Protein AF-A0A1Q3T866-F1 (afdb_monomer_lite)

Foldseek 3Di:
DAWFFKKWWKWKDQPPDTDTDIDGDTFDDDPDPPDPCVVVVRVVVVLVVVQVVDDPRIHIGTDDMDTDDPPD

Sequence (72 aa):
MGHYKTYISFAIQKGELHIHDSVIAELALPKFNFYSDNTSQEVLKWAEEKQQKLPPDEKLIILNYFNISNVK

Secondary structure (DSSP, 8-state):
--EEEEEEEEEEEETTEEEEEEEEEEEEPPS-TT-TTHHHHHHHHHHHHHHTTS-TTEEEEEEEEEEE----

Structure (mmCIF, N/CA/C/O backbone):
data_AF-A0A1Q3T866-F1
#
_entry.id   AF-A0A1Q3T866-F1
#
loop_
_atom_site.group_PDB
_atom_site.id
_atom_site.type_symbol
_atom_site.label_atom_id
_atom_site.label_alt_id
_atom_site.label_comp_id
_atom_site.label_asym_i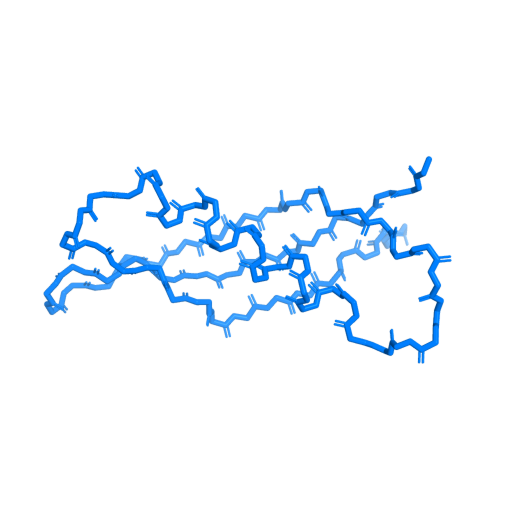d
_atom_site.label_entity_id
_atom_site.label_seq_id
_atom_site.pdbx_PDB_ins_code
_atom_site.Cartn_x
_atom_site.Cartn_y
_atom_site.Cartn_z
_atom_site.occupancy
_atom_site.B_iso_or_equiv
_atom_site.auth_seq_id
_atom_site.auth_comp_id
_atom_site.auth_asym_id
_atom_site.auth_atom_id
_atom_site.pdbx_PDB_model_num
ATOM 1 N N . MET A 1 1 ? 9.812 11.000 -17.731 1.00 52.75 1 MET A N 1
ATOM 2 C CA . MET A 1 1 ? 10.250 10.087 -16.651 1.00 52.75 1 MET A CA 1
ATOM 3 C C . MET A 1 1 ? 9.384 8.853 -16.780 1.00 52.75 1 MET A C 1
ATOM 5 O O . MET A 1 1 ? 8.201 9.030 -17.031 1.00 52.75 1 MET A O 1
ATOM 9 N N . GLY A 1 2 ? 9.945 7.645 -16.783 1.00 62.75 2 GLY A N 1
ATOM 10 C CA . GLY A 1 2 ? 9.100 6.462 -16.964 1.00 62.75 2 GLY A CA 1
ATOM 11 C C . GLY A 1 2 ? 8.264 6.177 -15.712 1.00 62.75 2 GLY A C 1
ATOM 12 O O . GLY A 1 2 ? 8.569 6.688 -14.636 1.00 62.75 2 GLY A O 1
ATOM 13 N N . HIS A 1 3 ? 7.228 5.359 -15.858 1.00 70.56 3 HIS A N 1
ATOM 14 C CA . HIS A 1 3 ? 6.437 4.835 -14.747 1.00 70.56 3 HIS A CA 1
ATOM 15 C C . HIS A 1 3 ? 6.396 3.306 -14.835 1.00 70.56 3 HIS A C 1
ATOM 17 O O . HIS A 1 3 ? 6.407 2.754 -15.939 1.00 70.56 3 HIS A O 1
ATOM 23 N N . TYR A 1 4 ? 6.354 2.631 -13.688 1.00 76.44 4 TYR A N 1
ATOM 24 C CA . TYR A 1 4 ? 6.011 1.215 -13.602 1.00 76.44 4 TYR A CA 1
ATOM 25 C C . TYR A 1 4 ? 4.548 1.073 -13.208 1.00 76.44 4 TYR A C 1
ATOM 27 O O . TYR A 1 4 ? 4.060 1.789 -12.336 1.00 76.44 4 TYR A O 1
ATOM 35 N N . LYS A 1 5 ? 3.858 0.112 -13.825 1.00 88.12 5 LYS A N 1
ATOM 36 C CA . LYS A 1 5 ? 2.600 -0.391 -13.281 1.00 88.12 5 LYS A CA 1
ATOM 37 C C . LYS A 1 5 ? 2.954 -1.378 -12.181 1.00 88.12 5 LYS A C 1
ATOM 39 O O . LYS A 1 5 ? 3.575 -2.400 -12.453 1.00 88.12 5 LYS A O 1
ATOM 44 N N . THR A 1 6 ? 2.586 -1.074 -10.951 1.00 90.62 6 THR A N 1
ATOM 45 C CA . THR A 1 6 ? 2.887 -1.899 -9.783 1.00 90.62 6 THR A CA 1
ATOM 46 C C . THR A 1 6 ? 1.580 -2.425 -9.224 1.00 90.62 6 THR A C 1
ATOM 48 O O . THR A 1 6 ? 0.684 -1.655 -8.885 1.00 90.62 6 THR A O 1
ATOM 51 N N . TYR A 1 7 ? 1.462 -3.747 -9.148 1.00 93.50 7 TYR A N 1
ATOM 52 C CA . TYR A 1 7 ? 0.392 -4.378 -8.395 1.00 93.50 7 TYR A CA 1
ATOM 53 C C . TYR A 1 7 ? 0.694 -4.234 -6.908 1.00 93.50 7 TYR A C 1
ATOM 55 O O . TYR A 1 7 ? 1.803 -4.550 -6.477 1.00 93.50 7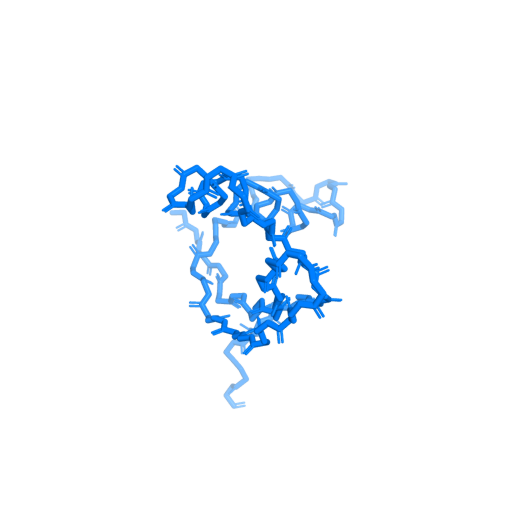 TYR A O 1
ATOM 63 N N . ILE A 1 8 ? -0.288 -3.791 -6.130 1.00 95.94 8 ILE A N 1
ATOM 64 C CA . ILE A 1 8 ? -0.200 -3.675 -4.676 1.00 95.94 8 ILE A CA 1
ATOM 65 C C . ILE A 1 8 ? -1.432 -4.354 -4.086 1.00 95.94 8 ILE A C 1
ATOM 67 O O . ILE A 1 8 ? -2.557 -3.935 -4.350 1.00 95.94 8 ILE A O 1
ATOM 71 N N . SER A 1 9 ? -1.219 -5.383 -3.271 1.00 97.75 9 SER A N 1
ATOM 72 C CA . SER A 1 9 ? -2.256 -5.992 -2.434 1.00 97.75 9 SER A CA 1
ATOM 73 C C . SER A 1 9 ? -2.129 -5.499 -1.002 1.00 97.75 9 SER A C 1
ATOM 75 O O . SER A 1 9 ? -1.025 -5.414 -0.452 1.00 97.75 9 SER A O 1
ATOM 77 N N . PHE A 1 10 ? -3.262 -5.173 -0.400 1.00 97.88 10 PHE A N 1
ATOM 78 C CA . PHE A 1 10 ? -3.317 -4.595 0.931 1.00 97.88 10 PHE A CA 1
ATOM 79 C C . PHE A 1 10 ? -4.580 -5.042 1.668 1.00 97.88 10 PHE A C 1
ATOM 81 O O . PHE A 1 10 ? -5.524 -5.569 1.078 1.00 97.88 10 PHE A O 1
ATOM 88 N N . ALA A 1 11 ? -4.591 -4.821 2.974 1.00 97.88 11 ALA A N 1
ATOM 89 C CA . ALA A 1 11 ? -5.784 -4.904 3.795 1.00 97.88 11 ALA A CA 1
ATOM 90 C C . ALA A 1 11 ? -6.022 -3.567 4.499 1.00 97.88 11 ALA A C 1
ATOM 92 O O . ALA A 1 11 ? -5.073 -2.883 4.886 1.00 97.88 11 ALA A O 1
ATOM 93 N N . ILE A 1 12 ? -7.289 -3.204 4.668 1.00 97.69 12 ILE A N 1
ATOM 94 C CA . ILE A 1 12 ? -7.715 -2.154 5.590 1.00 97.69 12 ILE A CA 1
ATOM 95 C C . ILE A 1 12 ? -8.217 -2.854 6.849 1.00 97.69 12 ILE A C 1
ATOM 97 O O . ILE A 1 12 ? -9.201 -3.596 6.805 1.00 97.69 12 ILE A O 1
ATOM 101 N N . GLN A 1 13 ? -7.515 -2.649 7.957 1.00 96.81 13 GLN A N 1
ATOM 102 C CA . GLN A 1 13 ? -7.885 -3.164 9.267 1.00 96.81 13 GLN A CA 1
ATOM 103 C C . GLN A 1 13 ? -8.716 -2.129 10.028 1.00 96.81 13 GLN A C 1
ATOM 105 O O . GLN A 1 13 ? -8.291 -0.982 10.169 1.00 96.81 13 GLN A O 1
ATOM 110 N N . LYS A 1 14 ? -9.862 -2.559 10.563 1.00 96.62 14 LYS A N 1
ATOM 111 C CA . LYS A 1 14 ? -10.751 -1.780 11.437 1.00 96.62 14 LYS A CA 1
ATOM 112 C C . LYS A 1 14 ? -11.185 -2.657 12.614 1.00 96.62 14 LYS A C 1
ATOM 114 O O . LYS A 1 14 ? -12.059 -3.512 12.472 1.00 96.62 14 LYS A O 1
ATOM 119 N N . GLY A 1 15 ? -10.554 -2.481 13.773 1.00 92.62 15 GLY A N 1
ATOM 120 C CA . GLY A 1 15 ? -10.731 -3.402 14.902 1.00 92.62 15 GLY A CA 1
ATOM 121 C C . GLY A 1 15 ? -10.307 -4.829 14.528 1.00 92.62 15 GLY A C 1
ATOM 122 O O . GLY A 1 15 ? -9.165 -5.043 14.123 1.00 92.62 15 GLY A O 1
ATOM 123 N N . GLU A 1 16 ? -11.231 -5.788 14.637 1.00 93.56 16 GLU A N 1
ATOM 124 C CA . GLU A 1 16 ? -11.007 -7.202 14.274 1.00 93.56 16 GLU A CA 1
ATOM 125 C C . GLU A 1 16 ? -11.349 -7.534 12.810 1.00 93.56 16 GLU A C 1
ATOM 127 O O . GLU A 1 16 ? -11.194 -8.673 12.373 1.00 93.56 16 GLU A O 1
ATOM 132 N N . LEU A 1 17 ? -11.826 -6.556 12.035 1.00 95.19 17 LEU A N 1
ATOM 133 C CA . LEU A 1 17 ? -12.195 -6.756 10.635 1.00 95.19 17 LEU A CA 1
ATOM 134 C C . LEU A 1 17 ? -11.037 -6.393 9.710 1.00 95.19 17 LEU A C 1
ATOM 136 O O . LE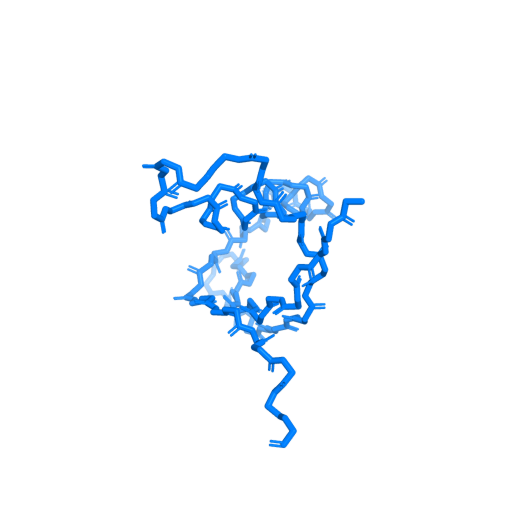U A 1 17 ? -10.466 -5.306 9.825 1.00 95.19 17 LEU A O 1
ATOM 140 N N . HIS A 1 18 ? -10.751 -7.273 8.749 1.00 95.06 18 HIS A N 1
ATOM 14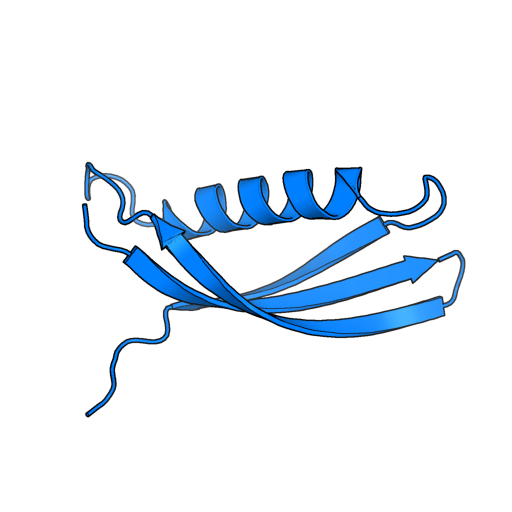1 C CA . HIS A 1 18 ? -9.820 -7.026 7.649 1.00 95.06 18 HIS A CA 1
ATOM 142 C C . HIS A 1 18 ? -10.569 -7.029 6.319 1.00 95.06 18 HIS A C 1
ATOM 144 O O . HIS A 1 18 ? -11.185 -8.028 5.943 1.00 95.06 18 HIS A O 1
ATOM 150 N N . ILE A 1 19 ? -10.483 -5.923 5.587 1.00 96.62 19 ILE A N 1
ATOM 151 C CA . ILE A 1 19 ? -10.998 -5.821 4.222 1.00 96.62 19 ILE A CA 1
ATOM 152 C C . ILE A 1 19 ? -9.808 -5.896 3.274 1.00 96.62 19 ILE A C 1
ATOM 154 O O . ILE A 1 19 ? -8.980 -4.989 3.247 1.00 96.62 19 ILE A O 1
ATOM 158 N N . HIS A 1 20 ? -9.713 -6.990 2.523 1.00 97.44 20 HIS A N 1
ATOM 159 C CA . HIS A 1 20 ? -8.659 -7.200 1.535 1.00 97.44 20 HIS A CA 1
ATOM 160 C C . HIS A 1 20 ? -9.019 -6.532 0.211 1.00 97.44 20 HIS A C 1
ATOM 162 O O . HIS A 1 20 ? -10.152 -6.650 -0.254 1.00 97.44 20 HIS A O 1
ATOM 168 N N . ASP A 1 21 ? -8.044 -5.871 -0.404 1.00 97.25 21 ASP A N 1
ATOM 169 C CA . ASP A 1 21 ? -8.202 -5.220 -1.700 1.00 97.25 21 ASP A CA 1
ATOM 170 C C . ASP A 1 21 ? -6.849 -5.136 -2.432 1.00 97.25 21 ASP A C 1
ATOM 172 O O . ASP A 1 21 ? -5.785 -5.483 -1.898 1.00 97.25 21 ASP A O 1
ATOM 176 N N . SER A 1 22 ? -6.878 -4.716 -3.692 1.00 96.75 22 SER A N 1
ATOM 177 C CA . SER A 1 22 ? -5.688 -4.548 -4.514 1.00 96.75 22 SER A CA 1
ATOM 178 C C . SER A 1 22 ? -5.830 -3.404 -5.508 1.00 96.75 22 SER A C 1
ATOM 180 O O . SER A 1 22 ? -6.928 -3.011 -5.893 1.00 96.75 22 SER A O 1
ATOM 182 N N . VAL A 1 23 ? -4.699 -2.861 -5.950 1.00 96.31 23 VAL A N 1
ATOM 183 C CA . VAL A 1 23 ? -4.665 -1.824 -6.981 1.00 96.31 23 VAL A CA 1
ATOM 184 C C . VAL A 1 23 ? -3.494 -2.039 -7.928 1.00 96.31 23 VAL A C 1
ATOM 186 O O . VAL A 1 23 ? -2.464 -2.598 -7.553 1.00 96.31 23 VAL A O 1
ATOM 189 N N . ILE A 1 24 ? -3.640 -1.540 -9.152 1.00 94.00 24 ILE A N 1
ATOM 190 C CA . ILE A 1 24 ? -2.519 -1.299 -10.057 1.00 94.00 24 ILE A CA 1
ATOM 191 C C . ILE A 1 24 ? -2.195 0.193 -9.972 1.00 94.00 24 ILE A C 1
ATOM 193 O O . ILE A 1 24 ? -2.962 1.022 -10.460 1.00 94.00 24 ILE A O 1
ATOM 197 N N . ALA A 1 25 ? -1.089 0.534 -9.317 1.00 91.50 25 ALA A N 1
ATOM 198 C CA . ALA A 1 25 ? -0.611 1.904 -9.178 1.00 91.50 25 ALA A CA 1
ATOM 199 C C . ALA A 1 25 ? 0.443 2.218 -10.247 1.00 91.50 25 ALA A C 1
ATOM 201 O O . ALA A 1 25 ? 1.268 1.369 -10.579 1.00 91.50 25 ALA A O 1
ATOM 202 N N . GLU A 1 26 ? 0.439 3.441 -10.774 1.00 90.06 26 GLU A N 1
ATOM 203 C CA . GLU A 1 26 ? 1.519 3.929 -11.634 1.00 90.06 26 GLU A CA 1
ATOM 204 C C . GLU A 1 26 ? 2.565 4.647 -10.778 1.00 90.06 26 GLU A C 1
ATOM 206 O O . GLU A 1 26 ? 2.387 5.802 -10.393 1.00 90.06 26 GLU A O 1
ATOM 211 N N . LEU A 1 27 ? 3.652 3.948 -10.454 1.00 87.19 27 LEU A N 1
ATOM 212 C CA . LEU A 1 27 ? 4.730 4.456 -9.603 1.00 87.19 27 LEU A CA 1
ATOM 213 C C . LEU A 1 27 ? 5.880 4.994 -10.455 1.00 87.19 27 LEU A C 1
ATOM 215 O O . LEU A 1 27 ? 6.122 4.522 -11.570 1.00 87.19 27 LEU A O 1
ATOM 219 N N . ALA A 1 28 ? 6.586 6.009 -9.961 1.00 79.88 28 ALA A N 1
ATOM 220 C CA . ALA A 1 28 ? 7.673 6.630 -10.710 1.00 79.88 28 ALA A CA 1
ATOM 221 C C . ALA A 1 28 ? 8.851 5.659 -10.909 1.00 79.88 28 ALA A C 1
ATOM 223 O O . ALA A 1 28 ? 9.220 4.913 -10.001 1.00 79.88 28 ALA A O 1
ATOM 224 N N . LEU A 1 29 ? 9.486 5.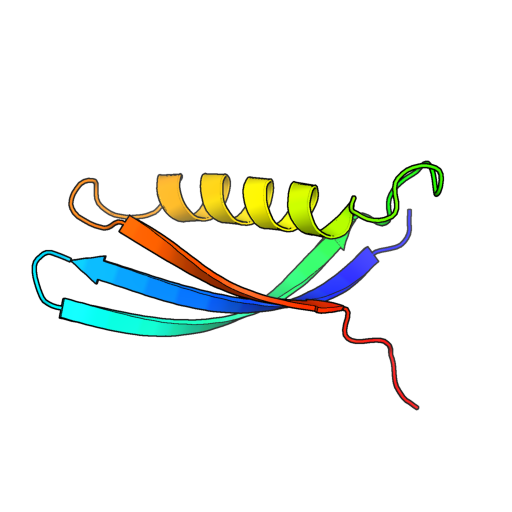692 -12.090 1.00 67.94 29 LEU A N 1
ATOM 225 C CA . LEU A 1 29 ? 10.772 5.021 -12.277 1.00 67.94 29 LEU A CA 1
ATOM 226 C C . LEU A 1 29 ? 11.835 5.715 -11.418 1.00 67.94 29 LEU A C 1
ATOM 228 O O . LEU A 1 29 ? 11.967 6.946 -11.491 1.00 67.94 29 LEU A O 1
ATOM 232 N N . PRO A 1 30 ? 12.652 4.957 -10.671 1.00 60.47 30 PRO A N 1
ATOM 233 C CA . PRO A 1 30 ? 13.764 5.549 -9.960 1.00 60.47 30 PRO A CA 1
ATOM 234 C C . PRO A 1 30 ? 14.728 6.222 -10.934 1.00 60.47 30 PRO A C 1
ATOM 236 O O . PRO A 1 30 ? 15.084 5.673 -11.976 1.00 60.47 30 PRO A O 1
ATOM 239 N N . LYS A 1 31 ? 15.192 7.420 -10.566 1.00 58.22 31 LYS A N 1
ATOM 240 C CA . LYS A 1 31 ? 16.206 8.156 -11.339 1.00 58.22 31 LYS A CA 1
ATOM 241 C C . LYS A 1 31 ? 17.580 7.477 -11.302 1.00 58.22 31 LYS A C 1
ATOM 243 O O . LYS A 1 31 ? 18.420 7.772 -12.146 1.00 58.22 31 LYS A O 1
ATOM 248 N N . PHE A 1 32 ? 17.804 6.578 -10.341 1.00 56.03 32 PHE A N 1
ATOM 249 C CA . PHE A 1 32 ? 19.091 5.947 -10.083 1.00 56.03 32 PHE A CA 1
ATOM 250 C C . PHE A 1 32 ? 18.912 4.458 -9.750 1.00 56.03 32 PHE A C 1
ATOM 252 O O . PHE A 1 32 ? 18.310 4.112 -8.737 1.00 56.03 32 PHE A O 1
ATOM 259 N N . ASN A 1 33 ? 19.479 3.577 -10.578 1.00 54.78 33 ASN A N 1
ATOM 260 C CA . ASN A 1 33 ? 19.423 2.113 -10.423 1.00 54.78 33 ASN A CA 1
ATOM 261 C C . ASN A 1 33 ? 20.375 1.557 -9.341 1.00 54.78 33 ASN A C 1
ATOM 263 O O . ASN A 1 33 ? 20.597 0.352 -9.288 1.00 54.78 33 ASN A O 1
ATOM 267 N N . PHE A 1 34 ? 20.973 2.408 -8.499 1.00 53.25 34 PHE A N 1
ATOM 268 C CA . PHE A 1 34 ? 21.952 1.963 -7.496 1.00 53.25 34 PHE A CA 1
ATOM 269 C C . PHE A 1 34 ? 21.320 1.193 -6.332 1.00 53.25 34 PHE A C 1
ATOM 271 O O . PHE A 1 34 ? 22.002 0.392 -5.700 1.00 53.25 34 PHE A O 1
ATOM 278 N N . TYR A 1 35 ? 20.026 1.399 -6.073 1.00 52.97 35 TYR A N 1
ATOM 279 C CA . TYR A 1 35 ? 19.288 0.673 -5.047 1.00 52.97 35 TYR A CA 1
ATOM 280 C C . TYR A 1 35 ? 18.259 -0.233 -5.713 1.00 52.97 35 TYR A C 1
ATOM 282 O O . TYR A 1 35 ? 17.355 0.229 -6.410 1.00 52.97 35 TYR A O 1
ATOM 290 N N . SER A 1 36 ? 18.401 -1.533 -5.478 1.00 53.97 36 SER A N 1
ATOM 291 C CA . SER A 1 36 ? 17.504 -2.584 -5.964 1.00 53.97 36 SER A CA 1
ATOM 292 C C . SER A 1 36 ? 16.081 -2.501 -5.393 1.00 53.97 36 SER A C 1
ATOM 294 O O . SER A 1 36 ? 15.231 -3.271 -5.819 1.00 53.97 36 SER A O 1
ATOM 296 N N . ASP A 1 37 ? 15.813 -1.577 -4.461 1.00 61.53 37 ASP A N 1
ATOM 297 C CA . ASP A 1 37 ? 14.575 -1.527 -3.676 1.00 61.53 37 ASP A CA 1
ATOM 298 C C . ASP A 1 37 ? 13.797 -0.199 -3.786 1.00 61.53 37 ASP A C 1
ATOM 300 O O . ASP A 1 37 ? 13.026 0.176 -2.914 1.00 61.53 37 ASP A O 1
ATOM 304 N N . ASN A 1 38 ? 13.964 0.562 -4.870 1.00 74.06 38 ASN A N 1
ATOM 305 C CA . ASN A 1 38 ? 13.236 1.833 -5.017 1.00 74.06 38 ASN A CA 1
ATOM 306 C C . ASN A 1 38 ? 11.713 1.661 -5.186 1.00 74.06 38 ASN A C 1
ATOM 308 O O . ASN A 1 38 ? 10.952 2.574 -4.874 1.00 74.06 38 ASN A O 1
ATOM 312 N N . THR A 1 39 ? 11.243 0.502 -5.663 1.00 81.88 39 THR A N 1
ATOM 313 C CA . THR A 1 39 ? 9.800 0.230 -5.740 1.00 81.88 39 THR A CA 1
ATOM 314 C C . THR A 1 39 ? 9.178 0.143 -4.347 1.00 81.88 39 THR A C 1
ATOM 316 O O . THR A 1 39 ? 8.068 0.638 -4.174 1.00 81.88 39 THR A O 1
ATOM 319 N N . SER A 1 40 ? 9.877 -0.409 -3.347 1.00 86.44 40 SER A N 1
ATOM 320 C CA . SER A 1 40 ? 9.354 -0.461 -1.976 1.00 86.44 40 SER A CA 1
ATOM 321 C C . SER A 1 40 ? 9.128 0.941 -1.416 1.00 86.44 40 SER A C 1
ATOM 323 O O . SER A 1 40 ? 8.086 1.196 -0.822 1.00 86.44 40 SER A O 1
ATOM 325 N N . GLN A 1 41 ? 10.042 1.879 -1.684 1.00 87.81 41 GLN A N 1
ATOM 326 C CA . GLN A 1 41 ? 9.925 3.272 -1.245 1.00 87.81 41 GLN A CA 1
ATOM 327 C C . GLN A 1 41 ? 8.706 3.968 -1.857 1.00 87.81 41 GLN A C 1
ATOM 329 O O . GLN A 1 41 ? 7.948 4.624 -1.145 1.00 87.81 41 GLN A O 1
ATOM 334 N N . GLU A 1 42 ? 8.472 3.790 -3.158 1.00 89.44 42 GLU A N 1
ATOM 335 C CA . GLU A 1 42 ? 7.289 4.352 -3.819 1.00 89.44 42 GLU A CA 1
ATOM 336 C C . GLU A 1 42 ? 5.989 3.686 -3.332 1.00 89.44 42 GLU A C 1
ATOM 338 O O . GLU A 1 42 ? 4.976 4.365 -3.169 1.00 89.44 42 GLU A O 1
ATOM 343 N N . VAL A 1 43 ? 6.009 2.382 -3.027 1.00 91.69 43 VAL A N 1
ATOM 344 C CA . VAL A 1 43 ? 4.870 1.676 -2.412 1.00 91.69 43 VAL A CA 1
ATOM 345 C C . VAL A 1 43 ? 4.602 2.182 -0.994 1.00 91.69 43 VAL A C 1
ATOM 347 O O . VAL A 1 43 ? 3.442 2.365 -0.633 1.00 91.69 43 VAL A O 1
ATOM 350 N N . LEU A 1 44 ? 5.640 2.449 -0.197 1.00 92.31 44 LEU A N 1
ATOM 351 C CA . LEU A 1 44 ? 5.500 3.032 1.140 1.00 92.31 44 LEU A CA 1
ATOM 352 C C . LEU A 1 44 ? 4.910 4.438 1.067 1.00 92.31 44 LEU A C 1
ATOM 354 O O . LEU A 1 44 ? 3.949 4.730 1.772 1.00 92.31 44 LEU A O 1
ATOM 358 N N . LYS A 1 45 ? 5.407 5.278 0.158 1.00 92.88 45 LYS A N 1
ATOM 359 C CA . LYS A 1 45 ? 4.848 6.613 -0.069 1.00 92.88 45 LYS A CA 1
ATOM 360 C C . LYS A 1 45 ? 3.381 6.544 -0.498 1.00 92.88 45 LYS A C 1
ATOM 362 O O . LYS A 1 45 ? 2.540 7.261 0.038 1.00 92.88 45 LYS A O 1
ATOM 367 N N . TRP A 1 46 ? 3.050 5.643 -1.423 1.00 94.81 46 TRP A N 1
ATOM 368 C CA . TRP A 1 46 ? 1.664 5.383 -1.811 1.00 94.81 46 TRP A CA 1
ATOM 369 C C . TRP A 1 46 ? 0.809 4.944 -0.611 1.00 94.81 46 TRP A C 1
ATOM 371 O O . TRP A 1 46 ? -0.327 5.400 -0.455 1.00 94.81 46 TRP A O 1
ATOM 381 N N . ALA A 1 47 ? 1.352 4.086 0.255 1.00 95.94 47 ALA A N 1
ATOM 382 C CA . ALA A 1 47 ? 0.670 3.604 1.448 1.00 95.94 47 ALA A CA 1
ATOM 383 C C . ALA A 1 47 ? 0.405 4.741 2.445 1.00 95.94 47 ALA A C 1
ATOM 385 O O . ALA A 1 47 ? -0.705 4.845 2.964 1.00 95.94 47 ALA A O 1
ATOM 386 N N . GLU A 1 48 ? 1.376 5.629 2.663 1.00 96.38 48 GLU A N 1
ATOM 387 C CA . GLU A 1 48 ? 1.235 6.824 3.501 1.00 96.38 48 GLU A CA 1
ATOM 388 C C . GLU A 1 48 ? 0.146 7.762 2.965 1.00 96.38 48 GLU A C 1
ATOM 390 O O . GLU A 1 48 ? -0.748 8.172 3.708 1.00 96.38 48 GLU A O 1
ATOM 395 N N . GLU A 1 49 ? 0.161 8.054 1.663 1.00 96.56 49 GLU A N 1
ATOM 396 C CA . GLU A 1 49 ? -0.849 8.896 1.013 1.00 96.56 49 GLU A CA 1
ATOM 397 C C . GLU A 1 49 ? -2.253 8.281 1.079 1.00 96.56 49 GLU A C 1
ATOM 399 O O . GLU A 1 49 ? -3.248 8.997 1.236 1.00 96.56 49 GLU A O 1
ATOM 404 N N . LYS A 1 50 ? -2.366 6.953 0.952 1.00 96.25 50 LYS A N 1
ATOM 405 C CA . LYS A 1 50 ? -3.646 6.252 1.092 1.00 96.25 50 LYS A CA 1
ATOM 406 C C . LYS A 1 50 ? -4.112 6.239 2.546 1.00 96.25 50 LYS A C 1
ATOM 408 O O . LYS A 1 50 ? -5.281 6.520 2.787 1.00 96.25 50 LYS A O 1
ATOM 413 N N . GLN A 1 51 ? -3.220 6.000 3.505 1.00 97.06 51 GLN A N 1
ATOM 414 C CA . GLN A 1 51 ? -3.526 6.024 4.937 1.00 97.06 51 GLN A CA 1
ATOM 415 C C . GLN A 1 51 ? -4.045 7.393 5.397 1.00 97.06 51 GLN A C 1
ATOM 417 O O . GLN A 1 51 ? -4.952 7.439 6.222 1.00 97.06 51 GLN A O 1
ATOM 422 N N . GLN A 1 52 ? -3.531 8.497 4.846 1.00 97.38 52 GLN A N 1
ATOM 423 C CA . GLN A 1 52 ? -4.020 9.854 5.144 1.00 97.38 52 GLN A CA 1
ATOM 424 C C . GLN A 1 52 ? -5.473 10.096 4.703 1.00 97.38 52 GLN A C 1
ATOM 426 O O . GLN A 1 52 ? -6.123 11.010 5.205 1.00 97.38 52 GLN A O 1
ATOM 431 N N . LYS A 1 53 ? -5.981 9.298 3.759 1.00 96.75 53 LYS A N 1
ATOM 432 C CA . LYS A 1 53 ? -7.362 9.372 3.257 1.00 96.75 53 LYS A CA 1
ATOM 433 C C . LYS A 1 53 ? -8.304 8.415 3.990 1.00 96.75 53 LYS A C 1
ATOM 435 O O . LYS A 1 53 ? -9.509 8.478 3.759 1.00 96.75 53 LYS A O 1
ATOM 440 N N . LEU A 1 54 ? -7.771 7.521 4.824 1.00 95.94 54 LEU A N 1
ATOM 441 C CA . LEU A 1 54 ? -8.565 6.601 5.630 1.00 95.94 54 LEU A CA 1
ATOM 442 C C . LEU A 1 54 ? -9.019 7.268 6.938 1.00 95.94 54 LEU A C 1
ATOM 444 O O . LEU A 1 54 ? -8.324 8.144 7.463 1.00 95.94 54 LEU A O 1
ATOM 448 N N . PRO A 1 55 ? -10.162 6.838 7.498 1.00 96.38 55 PRO A N 1
ATOM 449 C CA . PRO A 1 55 ? -10.544 7.148 8.868 1.00 96.38 55 PRO A CA 1
ATOM 450 C C . PRO A 1 55 ? -9.421 6.847 9.885 1.00 96.38 55 PRO A C 1
ATOM 452 O O . PRO A 1 55 ? -8.655 5.901 9.694 1.00 96.38 55 PRO A O 1
ATOM 455 N N . PRO A 1 56 ? -9.314 7.601 10.997 1.00 94.00 56 PRO A N 1
ATOM 456 C CA . PRO A 1 56 ? -8.250 7.407 11.991 1.00 94.00 56 PRO A CA 1
ATOM 457 C C . PRO A 1 56 ? -8.224 6.020 12.657 1.00 94.00 56 PRO A C 1
ATOM 459 O O . PRO A 1 56 ? -7.169 5.583 13.128 1.00 94.00 56 PRO A O 1
ATOM 462 N N . ASP A 1 57 ? -9.377 5.351 12.716 1.00 96.19 57 ASP A N 1
ATOM 463 C CA . ASP A 1 57 ? -9.575 4.001 13.252 1.00 96.19 57 ASP A CA 1
ATOM 464 C C . ASP A 1 57 ? -9.253 2.889 12.242 1.00 96.19 57 ASP A C 1
ATOM 466 O O . ASP A 1 57 ? -9.277 1.710 12.595 1.00 96.19 57 ASP A O 1
ATOM 470 N N . GLU A 1 58 ? -8.922 3.257 11.005 1.00 97.38 58 GLU A N 1
ATOM 471 C CA . GLU A 1 58 ? -8.559 2.334 9.941 1.00 97.38 58 GLU A CA 1
ATOM 472 C C . GLU A 1 58 ? -7.049 2.350 9.694 1.00 97.38 58 GLU A C 1
ATOM 474 O O . GLU A 1 58 ? -6.401 3.402 9.645 1.00 97.38 58 GLU A O 1
ATOM 479 N N . LYS A 1 59 ? -6.467 1.158 9.540 1.00 97.44 59 LYS A N 1
ATOM 480 C CA . LYS A 1 59 ? -5.041 0.967 9.260 1.00 97.44 59 LYS A CA 1
ATOM 481 C C . LYS A 1 59 ? -4.842 0.249 7.941 1.00 97.44 59 LYS A C 1
ATOM 483 O O . LYS A 1 59 ? -5.404 -0.818 7.717 1.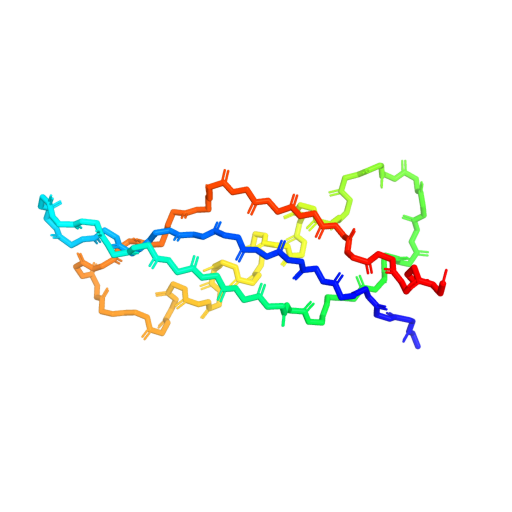00 97.44 59 LYS A O 1
ATOM 488 N N . LEU A 1 60 ? -4.016 0.828 7.082 1.00 97.75 60 LEU A N 1
ATOM 489 C CA . LEU A 1 60 ? -3.580 0.209 5.844 1.00 97.75 60 LEU A CA 1
ATOM 490 C C . LEU A 1 60 ? -2.399 -0.723 6.123 1.00 97.75 60 LEU A C 1
ATOM 492 O O . LEU A 1 60 ? -1.389 -0.307 6.688 1.00 97.75 60 LEU A O 1
ATOM 496 N N . ILE A 1 61 ? -2.508 -1.970 5.680 1.00 96.69 61 ILE A N 1
ATOM 497 C CA . ILE A 1 61 ? -1.460 -2.984 5.793 1.00 96.69 61 ILE A CA 1
ATOM 498 C C . ILE A 1 61 ? -1.118 -3.462 4.390 1.00 96.69 61 ILE A C 1
ATOM 500 O O . ILE A 1 61 ? -1.967 -4.020 3.697 1.00 96.69 61 ILE A O 1
ATOM 504 N N . ILE A 1 62 ? 0.128 -3.264 3.968 1.00 97.00 62 ILE A N 1
ATOM 505 C CA . ILE A 1 62 ? 0.620 -3.804 2.698 1.00 97.00 62 ILE A CA 1
ATOM 506 C C . ILE A 1 62 ? 0.920 -5.289 2.882 1.00 97.00 62 ILE A C 1
ATOM 508 O O . ILE A 1 62 ? 1.664 -5.665 3.784 1.00 97.00 62 ILE A O 1
ATOM 512 N N . LEU A 1 63 ? 0.336 -6.128 2.027 1.00 96.19 63 LEU A N 1
ATOM 513 C CA . LEU A 1 63 ? 0.510 -7.581 2.082 1.00 96.19 63 LEU A CA 1
ATOM 514 C C . LEU A 1 63 ? 1.571 -8.050 1.089 1.00 96.19 63 LEU A C 1
ATOM 516 O O . LEU A 1 63 ? 2.413 -8.879 1.418 1.00 96.19 63 LEU A O 1
ATOM 520 N N . ASN A 1 64 ? 1.521 -7.528 -0.136 1.00 94.94 64 ASN A N 1
ATOM 521 C CA . ASN A 1 64 ? 2.465 -7.861 -1.199 1.00 94.94 64 ASN A CA 1
ATOM 522 C C . ASN A 1 64 ? 2.425 -6.794 -2.298 1.00 94.94 64 ASN A C 1
ATOM 524 O O . ASN A 1 64 ? 1.381 -6.172 -2.511 1.00 94.94 64 ASN A O 1
ATOM 528 N N . TYR A 1 65 ? 3.520 -6.633 -3.035 1.00 93.25 65 TYR A N 1
ATOM 529 C CA . TYR A 1 65 ? 3.573 -5.814 -4.239 1.00 93.25 65 TYR A CA 1
ATOM 530 C C . TYR A 1 65 ? 4.573 -6.386 -5.247 1.00 93.25 65 TYR A C 1
ATOM 532 O O . TYR A 1 65 ? 5.557 -7.023 -4.878 1.00 93.25 65 TYR A O 1
ATOM 540 N N . PHE A 1 66 ? 4.335 -6.144 -6.533 1.00 89.00 66 PHE A N 1
ATOM 541 C CA . PHE A 1 66 ? 5.293 -6.472 -7.587 1.00 89.00 66 PHE A CA 1
ATOM 542 C C . PHE A 1 66 ? 5.078 -5.595 -8.817 1.00 89.00 66 PHE A C 1
ATOM 544 O O . PHE A 1 66 ? 3.965 -5.160 -9.123 1.00 89.00 66 PHE A O 1
ATOM 551 N N . ASN A 1 67 ? 6.163 -5.337 -9.542 1.00 87.19 67 ASN A N 1
ATOM 552 C CA . ASN A 1 67 ? 6.092 -4.616 -10.804 1.00 87.19 67 ASN A CA 1
ATOM 553 C C . ASN A 1 67 ? 5.488 -5.521 -11.878 1.00 87.19 67 ASN A C 1
ATOM 555 O O . ASN A 1 67 ? 5.970 -6.625 -12.127 1.00 87.19 67 ASN A O 1
ATOM 559 N N . ILE A 1 68 ? 4.448 -5.027 -12.535 1.00 86.38 68 ILE A N 1
ATOM 560 C CA . ILE A 1 68 ? 3.888 -5.619 -13.738 1.00 86.38 68 ILE A CA 1
ATOM 561 C C . ILE A 1 68 ? 4.717 -5.059 -14.896 1.00 86.38 68 ILE A C 1
ATOM 563 O O . ILE A 1 68 ? 4.571 -3.896 -15.284 1.00 86.38 68 ILE A O 1
ATOM 567 N N . SER A 1 69 ? 5.630 -5.862 -15.444 1.00 67.31 69 SER A N 1
ATOM 568 C CA . SER A 1 69 ? 6.170 -5.553 -16.766 1.00 67.31 69 SER A CA 1
ATOM 569 C C . SER A 1 69 ? 5.016 -5.615 -17.768 1.00 67.31 69 SER A C 1
ATOM 571 O O . SER A 1 69 ? 4.088 -6.407 -17.603 1.00 67.31 69 SER A O 1
ATOM 573 N N . ASN A 1 70 ? 5.046 -4.788 -18.817 1.00 57.03 70 ASN A N 1
ATOM 574 C CA . ASN A 1 70 ? 4.242 -5.071 -20.005 1.00 57.03 70 ASN A CA 1
ATOM 575 C C . ASN A 1 70 ? 4.753 -6.405 -20.576 1.00 57.03 70 ASN A C 1
ATOM 577 O O . ASN A 1 70 ? 5.610 -6.406 -21.460 1.00 57.03 70 ASN A O 1
ATOM 581 N N . VAL A 1 71 ? 4.298 -7.533 -20.028 1.00 44.47 71 VAL A N 1
ATOM 582 C CA . VAL A 1 71 ? 4.436 -8.842 -20.652 1.00 44.47 71 VAL A CA 1
ATOM 583 C C . VAL A 1 71 ? 3.552 -8.757 -21.888 1.00 44.47 71 VAL A C 1
ATOM 585 O O . VAL A 1 71 ? 2.327 -8.809 -21.793 1.00 44.47 71 VAL A O 1
ATOM 588 N N . LYS A 1 72 ? 4.188 -8.457 -23.021 1.00 34.97 72 LYS A N 1
ATOM 589 C CA . LYS A 1 72 ? 3.625 -8.761 -24.331 1.00 34.97 72 LYS A CA 1
ATOM 590 C C . LYS A 1 72 ? 3.621 -10.267 -24.526 1.00 34.97 72 LYS A C 1
ATOM 592 O O . LYS A 1 72 ? 4.617 -10.895 -24.106 1.00 34.97 72 LYS A O 1
#

pLDDT: mean 85.07, std 16.35, range [34.97, 97.88]

Radius of gyration: 13.56 Å; chains: 1; bounding box: 34×19×39 Å